Protein AF-A0A382J0N6-F1 (afdb_monomer_lite)

Radius of gyration: 17.79 Å; chains: 1; bounding box: 42×34×51 Å

Secondary structure (DSSP, 8-state):
--TTHHHHS--SSEEEEEEE-SS-SSGGG-SEEEEEEEEE-SS-EEEEEEEEES--HHHHHHHHHHHHTS-----EEEEEEEEEEE-TT--EEEEEEEEEEEEE-TT--EEEEEEE-S-EEEEE--GGG-SSS--

Organism: NCBI:txid408172

Sequence (135 aa):
MNDYHDSEEGTVPRQKTRVRWYGASRFEGVMKGTLETKKTLSNHREKNSVSIKGVTQKEILNLVNKLRGGKLIPVVVVTYQRQYFQNKKRHRFTLDSKIVYSNISRTFKYLDMTFDYNNILELKINTNIDSTVAM

Foldseek 3Di:
DPQVVCVVVVPPFHKDWDWADPDDPADVPDQKTKTWMWTDHPPDIDIDIDIDGPDDPVRVQVVVCVVVVHGDADFKDWDWDWDWDADPQRKIKIKTHFIKIFGADSNRDTDDIDTDHDIDIDTDHDPVRPPPPPD

InterPro domains:
  IPR018966 VTC domain [PF09359] (3-130)
  IPR042267 VTC domain superfamily [G3DSA:3.20.100.30] (24-133)

pLDDT: mean 89.02, std 11.61, range [33.78, 98.38]

Structure (mmCIF, N/CA/C/O backbone):
data_AF-A0A382J0N6-F1
#
_entry.id   AF-A0A382J0N6-F1
#
loop_
_atom_site.group_PDB
_atom_site.id
_atom_site.type_symbol
_atom_site.label_atom_id
_atom_site.label_alt_id
_atom_site.label_comp_id
_atom_site.label_asym_id
_atom_site.label_entity_id
_atom_site.label_seq_id
_atom_site.pdbx_PDB_ins_code
_atom_site.Cartn_x
_atom_site.Cartn_y
_atom_site.Cartn_z
_atom_site.occupancy
_atom_site.B_iso_or_equiv
_atom_site.auth_seq_id
_atom_site.auth_comp_id
_atom_site.auth_asym_id
_atom_site.auth_atom_id
_atom_site.pdbx_PDB_model_num
ATOM 1 N N . MET A 1 1 ? -7.300 17.342 0.197 1.00 66.44 1 MET A N 1
ATOM 2 C CA . MET A 1 1 ? -6.841 16.113 -0.476 1.00 66.44 1 MET A CA 1
ATOM 3 C C . MET A 1 1 ? -7.707 14.984 -0.000 1.00 66.44 1 MET A C 1
ATOM 5 O O . MET A 1 1 ? -7.786 14.756 1.205 1.00 66.44 1 MET A O 1
ATOM 9 N N . ASN A 1 2 ? -8.369 14.341 -0.944 1.00 85.00 2 ASN A N 1
ATOM 10 C CA . ASN A 1 2 ? -9.133 13.138 -0.720 1.00 85.00 2 ASN A CA 1
ATOM 11 C C . ASN A 1 2 ? -8.327 11.979 -1.319 1.00 85.00 2 ASN A C 1
ATOM 13 O O . ASN A 1 2 ? -8.522 11.605 -2.468 1.00 85.00 2 ASN A O 1
ATOM 17 N N . ASP A 1 3 ? -7.371 11.457 -0.541 1.00 87.94 3 ASP A N 1
ATOM 18 C CA . ASP A 1 3 ? -6.277 10.607 -1.044 1.00 87.94 3 ASP A CA 1
ATOM 19 C C . ASP A 1 3 ? -6.749 9.372 -1.835 1.00 87.94 3 ASP A C 1
ATOM 21 O O . ASP A 1 3 ? -6.038 8.910 -2.727 1.00 87.94 3 ASP A O 1
ATOM 25 N N . TYR A 1 4 ? -7.934 8.840 -1.517 1.00 89.62 4 TYR A N 1
ATOM 26 C CA . TYR A 1 4 ? -8.546 7.741 -2.263 1.00 89.62 4 TYR A CA 1
ATOM 27 C C . TYR A 1 4 ? -9.066 8.209 -3.628 1.00 89.62 4 TYR A C 1
ATOM 29 O O . TYR A 1 4 ? -8.555 7.761 -4.651 1.00 89.62 4 TYR A O 1
ATOM 37 N N . HIS A 1 5 ? -10.009 9.155 -3.647 1.00 91.62 5 HIS A N 1
ATOM 38 C CA . HIS A 1 5 ? -10.634 9.641 -4.881 1.00 91.62 5 HIS A CA 1
ATOM 39 C C . HIS A 1 5 ? -9.619 10.296 -5.824 1.00 91.62 5 HIS A C 1
ATOM 41 O O . HIS A 1 5 ? -9.562 9.941 -6.996 1.00 91.62 5 HIS A O 1
ATOM 47 N N . ASP A 1 6 ? -8.721 11.134 -5.294 1.00 91.19 6 ASP A N 1
ATOM 48 C CA . ASP A 1 6 ? -7.651 11.768 -6.075 1.00 91.19 6 ASP A CA 1
ATOM 49 C C . ASP A 1 6 ? -6.722 10.711 -6.719 1.00 91.19 6 ASP A C 1
ATOM 51 O O . ASP A 1 6 ? -6.110 10.942 -7.763 1.00 91.19 6 ASP A O 1
ATOM 55 N N . SER A 1 7 ? -6.571 9.532 -6.095 1.00 89.25 7 SER A N 1
ATOM 56 C CA . SER A 1 7 ? -5.770 8.439 -6.653 1.00 89.25 7 SER A CA 1
ATOM 57 C C . SER A 1 7 ? -6.516 7.614 -7.697 1.00 89.25 7 SER A C 1
ATOM 59 O O . SER A 1 7 ? -5.859 7.191 -8.647 1.00 89.25 7 SER A O 1
ATOM 61 N N . GLU A 1 8 ? -7.812 7.365 -7.518 1.00 91.06 8 GLU A N 1
ATOM 62 C CA . GLU A 1 8 ? -8.638 6.614 -8.476 1.00 91.06 8 GLU A CA 1
ATOM 63 C C . GLU A 1 8 ? -8.901 7.434 -9.746 1.00 91.06 8 GLU A C 1
ATOM 65 O O . GLU A 1 8 ? -8.764 6.921 -10.852 1.00 91.06 8 GLU A O 1
ATOM 70 N N . GLU A 1 9 ? -9.180 8.731 -9.601 1.00 91.19 9 GLU A N 1
ATOM 71 C CA . GLU A 1 9 ? -9.426 9.655 -10.719 1.00 91.19 9 GLU A CA 1
ATOM 72 C C . GLU A 1 9 ? -8.132 10.111 -11.416 1.00 91.19 9 GLU A C 1
ATOM 74 O O . GLU A 1 9 ? -8.158 10.678 -12.505 1.00 91.19 9 GLU A O 1
ATOM 79 N N . GLY A 1 10 ? -6.971 9.884 -10.790 1.00 88.50 10 GLY A N 1
ATOM 80 C CA . GLY A 1 10 ? -5.680 10.350 -11.301 1.00 88.50 10 GLY A CA 1
ATOM 81 C C . GLY A 1 10 ? -5.460 11.862 -11.170 1.00 88.50 10 GLY A C 1
ATOM 82 O O . GLY A 1 10 ? -4.469 12.377 -11.696 1.00 88.50 10 GLY A O 1
ATOM 83 N N . THR A 1 11 ? -6.335 12.556 -10.443 1.00 91.94 11 THR A N 1
ATOM 84 C CA . THR A 1 11 ? -6.297 14.001 -10.204 1.00 91.94 11 THR A CA 1
ATOM 85 C C . THR A 1 11 ? -5.022 14.405 -9.458 1.00 91.94 11 THR A C 1
ATOM 87 O O . THR A 1 11 ? -4.553 13.727 -8.544 1.00 91.94 11 THR A O 1
ATOM 90 N N . VAL A 1 12 ? -4.414 15.527 -9.851 1.00 91.00 12 VAL A N 1
ATOM 91 C CA . VAL A 1 12 ? -3.252 16.110 -9.164 1.00 91.00 12 VAL A CA 1
ATOM 92 C C . VAL A 1 12 ? -3.654 17.417 -8.471 1.00 91.00 12 VAL A C 1
ATOM 94 O O . VAL A 1 12 ? -4.418 18.188 -9.043 1.00 91.00 12 VAL A O 1
ATOM 97 N N . PRO A 1 13 ? -3.127 17.715 -7.269 1.00 91.12 13 PRO A N 1
ATOM 98 C CA . PRO A 1 13 ? -2.129 16.948 -6.532 1.00 91.12 13 PRO A CA 1
ATOM 99 C C . PRO A 1 13 ? -2.738 15.757 -5.774 1.00 91.12 13 PRO A C 1
ATOM 101 O O . PRO A 1 13 ? -3.765 15.894 -5.121 1.00 91.12 13 PRO A O 1
ATOM 104 N N . ARG A 1 14 ? -2.037 14.617 -5.758 1.00 93.06 14 ARG A N 1
ATOM 105 C CA . ARG A 1 14 ? -2.448 13.411 -5.008 1.00 93.06 14 ARG A CA 1
ATOM 106 C C . ARG A 1 14 ? -1.341 12.858 -4.131 1.00 93.06 14 ARG A C 1
ATOM 108 O O . ARG A 1 14 ? -0.153 13.003 -4.440 1.00 93.06 14 ARG A O 1
ATOM 115 N N . GLN A 1 15 ? -1.723 12.167 -3.061 1.00 92.56 15 GLN A N 1
ATOM 116 C CA . GLN A 1 15 ? -0.792 11.594 -2.098 1.00 92.56 15 GLN A CA 1
ATOM 117 C C . GLN A 1 15 ? -1.160 10.153 -1.733 1.00 92.56 15 GLN A C 1
ATOM 119 O O . GLN A 1 15 ? -2.322 9.813 -1.564 1.00 92.56 15 GLN A O 1
ATOM 124 N N . LYS A 1 16 ? -0.142 9.301 -1.564 1.00 93.62 16 LYS A N 1
ATOM 125 C CA . LYS A 1 16 ? -0.278 7.947 -1.015 1.00 93.62 16 LYS A CA 1
ATOM 126 C C . LYS A 1 16 ? 0.681 7.764 0.153 1.00 93.62 16 LYS A C 1
ATOM 128 O O . LYS A 1 16 ? 1.897 7.848 -0.032 1.00 93.62 16 LYS A O 1
ATOM 133 N N . THR A 1 17 ? 0.133 7.464 1.325 1.00 93.94 17 THR A N 1
ATOM 134 C CA . THR A 1 17 ? 0.889 7.139 2.540 1.00 93.94 17 THR A CA 1
ATOM 135 C C . THR A 1 17 ? 0.745 5.651 2.834 1.00 93.94 17 THR A C 1
ATOM 137 O O . THR A 1 17 ? -0.362 5.120 2.799 1.00 93.94 17 THR A O 1
ATOM 140 N N . ARG A 1 18 ? 1.851 4.955 3.105 1.00 94.31 18 ARG A N 1
ATOM 141 C CA . ARG A 1 18 ? 1.817 3.531 3.462 1.00 94.31 18 ARG A CA 1
ATOM 142 C C . ARG A 1 18 ? 2.929 3.153 4.419 1.00 94.31 18 ARG A C 1
ATOM 144 O O . ARG A 1 18 ? 4.038 3.669 4.323 1.00 94.31 18 ARG A O 1
ATOM 151 N N . VAL A 1 19 ? 2.659 2.163 5.253 1.00 93.25 19 VAL A N 1
ATOM 152 C CA . VAL A 1 19 ? 3.696 1.441 5.987 1.00 93.25 19 VAL A CA 1
ATOM 153 C C . VAL A 1 19 ? 4.022 0.172 5.212 1.00 93.25 19 VAL A C 1
ATOM 155 O O . VAL A 1 19 ? 3.122 -0.542 4.778 1.00 93.25 19 VAL A O 1
ATOM 158 N N . ARG A 1 20 ? 5.309 -0.087 4.989 1.00 94.94 20 ARG A N 1
ATOM 159 C CA . ARG A 1 20 ? 5.808 -1.258 4.267 1.00 94.94 20 ARG A CA 1
ATOM 160 C C . ARG A 1 20 ? 6.836 -1.992 5.113 1.00 94.94 20 ARG A C 1
ATOM 162 O O . ARG A 1 20 ? 7.732 -1.367 5.669 1.00 94.94 20 ARG A O 1
ATOM 169 N N . TRP A 1 21 ? 6.757 -3.313 5.142 1.00 94.00 21 TRP A N 1
ATOM 170 C CA . TRP A 1 21 ? 7.728 -4.185 5.798 1.00 94.00 21 TRP A CA 1
ATOM 171 C C . TRP A 1 21 ? 7.966 -5.444 4.957 1.00 94.00 21 TRP A C 1
ATOM 173 O O . TRP A 1 21 ? 7.304 -5.652 3.940 1.00 94.00 21 TRP A O 1
ATOM 183 N N . TYR A 1 22 ? 8.939 -6.257 5.366 1.00 92.56 22 TYR A N 1
ATOM 184 C CA . TYR A 1 22 ? 9.293 -7.517 4.711 1.00 92.56 22 TYR A CA 1
ATOM 185 C C . TYR A 1 22 ? 9.342 -8.653 5.739 1.00 92.56 22 TYR A C 1
ATOM 187 O O . TYR A 1 22 ? 9.624 -8.415 6.912 1.00 92.56 22 TYR A O 1
ATOM 195 N N . GLY A 1 23 ? 9.105 -9.885 5.287 1.00 89.94 23 GLY A N 1
ATOM 196 C CA . GLY A 1 23 ? 9.241 -11.111 6.083 1.00 89.94 23 GLY A CA 1
ATOM 197 C C . GLY A 1 23 ? 7.963 -11.552 6.799 1.00 89.94 23 GLY A C 1
ATOM 198 O O . GLY A 1 23 ? 7.606 -12.721 6.713 1.00 89.94 23 GLY A O 1
ATOM 199 N N . ALA A 1 24 ? 7.243 -10.636 7.449 1.00 88.00 24 ALA A N 1
ATOM 200 C CA . ALA A 1 24 ? 5.976 -10.947 8.117 1.00 88.00 24 ALA A CA 1
ATOM 201 C C . ALA A 1 24 ? 4.768 -10.714 7.193 1.00 88.00 24 ALA A C 1
ATOM 203 O O . ALA A 1 24 ? 4.694 -9.689 6.515 1.00 88.00 24 ALA A O 1
ATOM 204 N N . SER A 1 25 ? 3.793 -11.628 7.200 1.00 85.19 25 SER A N 1
ATOM 205 C CA . SER A 1 25 ? 2.527 -11.471 6.461 1.00 85.19 25 SER A CA 1
ATOM 206 C C . SER A 1 25 ? 1.520 -10.566 7.173 1.00 85.19 25 SER A C 1
ATOM 208 O O . SER A 1 25 ? 0.638 -10.006 6.531 1.00 85.19 25 SER A O 1
ATOM 210 N N . ARG A 1 26 ? 1.660 -10.400 8.492 1.00 87.56 26 ARG A N 1
ATOM 211 C CA . ARG A 1 26 ? 0.794 -9.561 9.324 1.00 87.56 26 ARG A CA 1
ATOM 212 C C . ARG A 1 26 ? 1.594 -8.515 10.084 1.00 87.56 26 ARG A C 1
ATOM 214 O O . ARG A 1 26 ? 2.809 -8.636 10.233 1.00 87.56 26 ARG A O 1
ATOM 221 N N . PHE A 1 27 ? 0.897 -7.486 10.554 1.00 85.19 27 PHE A N 1
ATOM 222 C CA . PHE A 1 27 ? 1.518 -6.318 11.170 1.00 85.19 27 PHE A CA 1
ATOM 223 C C . PHE A 1 27 ? 2.070 -6.621 12.569 1.00 85.19 27 PHE A C 1
ATOM 225 O O . PHE A 1 27 ? 3.091 -6.078 12.971 1.00 85.19 27 PHE A O 1
ATOM 232 N N . GLU A 1 28 ? 1.418 -7.512 13.307 1.00 83.69 28 GLU A N 1
ATOM 233 C CA . GLU A 1 28 ? 1.768 -7.885 14.678 1.00 83.69 28 GLU A CA 1
ATOM 234 C C . GLU A 1 28 ? 3.182 -8.481 14.782 1.00 83.69 28 GLU A C 1
ATOM 236 O O . GLU A 1 28 ? 3.824 -8.361 15.818 1.00 83.69 28 GLU A O 1
ATOM 241 N N . GLY A 1 29 ? 3.697 -9.073 13.699 1.00 75.19 29 GLY A N 1
ATOM 242 C CA . GLY A 1 29 ? 5.060 -9.610 13.623 1.00 75.19 29 GLY A CA 1
ATOM 243 C C . GLY A 1 29 ? 6.116 -8.617 13.120 1.00 75.19 29 GLY A C 1
ATOM 244 O O . GLY A 1 29 ? 7.239 -9.020 12.811 1.00 75.19 29 GLY A O 1
ATOM 245 N N . VAL A 1 30 ? 5.778 -7.335 12.952 1.00 82.62 30 VAL A N 1
ATOM 246 C CA . VAL A 1 30 ? 6.663 -6.353 12.311 1.00 82.62 30 VAL A CA 1
ATOM 247 C C . VAL A 1 30 ? 7.622 -5.729 13.315 1.00 82.62 30 VAL A C 1
ATOM 249 O O . VAL A 1 30 ? 7.281 -4.811 14.050 1.00 82.62 30 VAL A O 1
ATOM 252 N N . MET A 1 31 ? 8.882 -6.159 13.262 1.00 80.94 31 MET A N 1
ATOM 253 C CA . MET A 1 31 ? 9.964 -5.559 14.058 1.00 80.94 31 MET A CA 1
ATOM 254 C C . MET A 1 31 ? 10.562 -4.304 13.407 1.00 80.94 31 MET A C 1
ATOM 256 O O . MET A 1 31 ? 11.096 -3.425 14.086 1.00 80.94 31 MET A O 1
ATOM 260 N N . LYS A 1 32 ? 10.510 -4.229 12.072 1.00 90.50 32 LYS A N 1
ATOM 261 C CA . LYS A 1 32 ? 11.085 -3.143 11.271 1.00 90.50 32 LYS A CA 1
ATOM 262 C C . LYS A 1 32 ? 10.292 -2.922 9.991 1.00 90.50 32 LYS A C 1
ATOM 264 O O . LYS A 1 32 ? 9.793 -3.869 9.386 1.00 90.50 32 LYS A O 1
ATOM 269 N N . GLY A 1 33 ? 10.260 -1.683 9.530 1.00 92.44 33 GLY A N 1
ATOM 270 C CA . GLY A 1 33 ? 9.592 -1.315 8.291 1.00 92.44 33 GLY A CA 1
ATOM 271 C C . GLY A 1 33 ? 9.971 0.081 7.824 1.00 92.44 33 GLY A C 1
ATOM 272 O O . GLY A 1 33 ? 10.960 0.675 8.254 1.00 92.44 33 GLY A O 1
ATOM 273 N N . THR A 1 34 ? 9.165 0.623 6.927 1.00 94.69 34 THR A N 1
ATOM 274 C CA . THR A 1 34 ? 9.344 1.960 6.376 1.00 94.69 34 THR A CA 1
ATOM 275 C C . THR A 1 34 ? 7.986 2.612 6.186 1.00 94.69 34 THR A C 1
ATOM 277 O O . THR A 1 34 ? 7.112 2.055 5.522 1.00 94.69 34 THR A O 1
ATOM 280 N N . LEU A 1 35 ? 7.819 3.804 6.750 1.00 93.75 35 LEU A N 1
ATOM 281 C CA . LEU A 1 35 ? 6.722 4.698 6.416 1.00 93.75 35 LEU A CA 1
ATOM 282 C C . LEU A 1 35 ? 7.098 5.452 5.140 1.00 93.75 35 LEU A C 1
ATOM 284 O O . LEU A 1 35 ? 8.056 6.219 5.128 1.00 93.75 35 LEU A O 1
ATO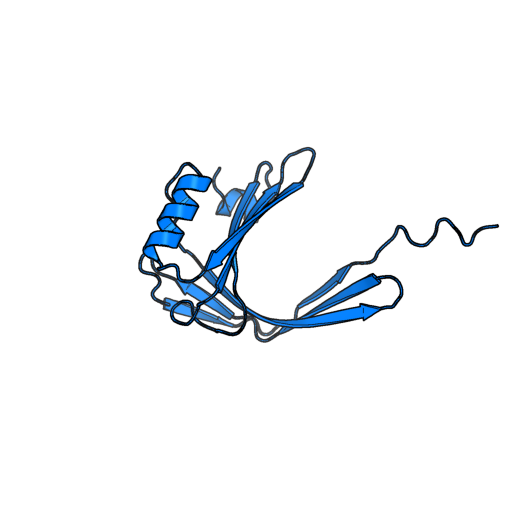M 288 N N . GLU A 1 36 ? 6.376 5.200 4.056 1.00 95.50 36 GLU A N 1
ATOM 289 C CA . GLU A 1 36 ? 6.588 5.829 2.756 1.00 95.50 36 GLU A CA 1
ATOM 290 C C . GLU A 1 36 ? 5.445 6.800 2.434 1.00 95.50 36 GLU A C 1
ATOM 292 O O . GLU A 1 36 ? 4.272 6.422 2.491 1.00 95.50 36 GLU A O 1
ATOM 297 N N . THR A 1 37 ? 5.794 8.004 1.982 1.00 93.75 37 THR A N 1
ATOM 298 C CA . THR A 1 37 ? 4.854 8.983 1.421 1.00 93.75 37 THR A CA 1
ATOM 299 C C . THR A 1 37 ? 5.250 9.282 -0.016 1.00 93.75 37 THR A C 1
ATOM 301 O O . THR A 1 37 ? 6.392 9.653 -0.288 1.00 93.75 37 THR A O 1
ATOM 304 N N . LYS A 1 38 ? 4.314 9.113 -0.951 1.00 93.38 38 LYS A N 1
ATOM 305 C CA . LYS A 1 38 ? 4.478 9.487 -2.360 1.00 93.38 38 LYS A CA 1
ATOM 306 C C . LYS A 1 38 ? 3.501 10.598 -2.699 1.00 93.38 38 LYS A C 1
ATOM 308 O O . LYS A 1 38 ? 2.299 10.391 -2.552 1.00 93.38 38 LYS A O 1
ATOM 313 N N . LYS A 1 39 ? 4.004 11.729 -3.183 1.00 93.81 39 LYS A N 1
ATOM 314 C CA . LYS A 1 39 ? 3.195 12.865 -3.628 1.00 93.81 39 LYS A CA 1
ATOM 315 C C . LYS A 1 39 ? 3.387 13.051 -5.126 1.00 93.81 39 LYS A C 1
ATOM 317 O O . LYS A 1 39 ? 4.514 13.051 -5.612 1.00 93.81 39 LYS A O 1
ATOM 322 N N . THR A 1 40 ? 2.291 13.149 -5.865 1.00 93.50 40 THR A N 1
ATOM 323 C CA . THR A 1 40 ? 2.310 13.523 -7.282 1.00 93.50 40 THR A CA 1
ATOM 324 C C . THR A 1 40 ? 1.719 14.914 -7.389 1.00 93.50 40 THR A C 1
ATOM 326 O O . THR A 1 40 ? 0.569 15.125 -7.010 1.00 93.50 40 THR A O 1
ATOM 329 N N . LEU A 1 41 ? 2.535 15.848 -7.853 1.00 93.00 41 LEU A N 1
ATOM 330 C CA . LEU A 1 41 ? 2.174 17.229 -8.130 1.00 93.00 41 LEU A CA 1
ATOM 331 C C . LEU A 1 41 ? 2.022 17.405 -9.646 1.00 93.00 41 LEU A C 1
ATOM 333 O O . LEU A 1 41 ? 2.325 16.489 -10.411 1.00 93.00 41 LEU A O 1
ATOM 337 N N . SER A 1 42 ? 1.551 18.572 -10.080 1.00 92.62 42 SER A N 1
ATOM 338 C CA . SER A 1 42 ? 1.362 18.880 -11.504 1.00 92.62 42 SER A CA 1
ATOM 339 C C . SER A 1 42 ? 2.662 18.815 -12.310 1.00 92.62 42 SER A C 1
ATOM 341 O O . SER A 1 42 ? 2.649 18.416 -13.467 1.00 92.62 42 SER A O 1
ATOM 343 N N . ASN A 1 43 ? 3.787 19.174 -11.694 1.00 93.81 43 ASN A N 1
ATOM 344 C CA . ASN A 1 43 ? 5.086 19.309 -12.353 1.00 93.81 43 ASN A CA 1
ATOM 345 C C . ASN A 1 43 ? 6.104 18.220 -11.978 1.00 93.81 43 ASN A C 1
ATOM 347 O O . ASN A 1 43 ? 7.050 17.993 -12.726 1.00 93.81 43 ASN A O 1
ATOM 351 N N . HIS A 1 44 ? 5.961 17.557 -10.828 1.00 91.81 44 HIS A N 1
ATOM 352 C CA . HIS A 1 44 ? 6.926 16.550 -10.383 1.00 91.81 44 HIS A CA 1
ATOM 353 C C . HIS A 1 44 ? 6.335 15.539 -9.393 1.00 91.81 44 HIS A C 1
ATOM 355 O O . HIS A 1 44 ? 5.181 15.624 -8.966 1.00 91.81 44 HIS A O 1
ATOM 361 N N . ARG A 1 45 ? 7.143 14.535 -9.032 1.00 94.00 45 ARG A N 1
ATOM 362 C CA . ARG A 1 45 ? 6.801 13.513 -8.037 1.00 94.00 45 ARG A CA 1
ATOM 363 C C . ARG A 1 45 ? 7.827 13.505 -6.918 1.00 94.00 45 ARG A C 1
ATOM 365 O O . ARG A 1 45 ? 9.024 13.426 -7.174 1.00 94.00 45 ARG A O 1
ATOM 372 N N . GLU A 1 46 ? 7.339 13.485 -5.689 1.00 95.00 46 GLU A N 1
ATOM 373 C CA . GLU A 1 46 ? 8.151 13.411 -4.481 1.00 95.00 46 GLU A CA 1
ATOM 374 C C . GLU A 1 46 ? 7.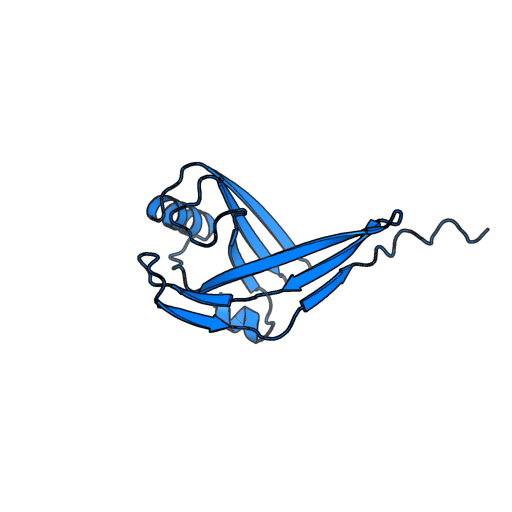953 12.051 -3.809 1.00 95.00 46 GLU A C 1
ATOM 376 O O . GLU A 1 46 ? 6.842 11.502 -3.761 1.00 95.00 46 GLU A O 1
ATOM 381 N N . LYS A 1 47 ? 9.033 11.499 -3.254 1.00 94.25 47 LYS A N 1
ATOM 382 C CA . LYS A 1 47 ? 8.976 10.307 -2.409 1.00 94.25 47 LYS A CA 1
ATOM 383 C C . LYS A 1 47 ? 9.808 10.532 -1.156 1.00 94.25 47 LYS A C 1
ATOM 385 O O . LYS A 1 47 ? 11.022 10.653 -1.245 1.00 94.25 47 LYS A O 1
ATOM 390 N N . ASN A 1 48 ? 9.151 10.441 -0.007 1.00 93.06 48 ASN A N 1
ATOM 391 C CA . ASN A 1 48 ? 9.784 10.460 1.305 1.00 93.06 48 ASN A CA 1
ATOM 392 C C . ASN A 1 48 ? 9.650 9.088 1.970 1.00 93.06 48 ASN A C 1
ATOM 394 O O . ASN A 1 48 ? 8.655 8.382 1.778 1.00 93.06 48 ASN A O 1
ATOM 398 N N . SER A 1 49 ? 10.660 8.695 2.741 1.00 94.00 49 SER A N 1
ATOM 399 C CA . SER A 1 49 ? 10.651 7.438 3.488 1.00 94.00 49 SER A CA 1
ATOM 400 C C . SER A 1 49 ? 11.323 7.593 4.841 1.00 94.00 49 SER A C 1
ATOM 402 O O . SER A 1 49 ? 12.455 8.063 4.909 1.00 94.00 49 SER A O 1
ATOM 404 N N . VAL A 1 50 ? 10.646 7.143 5.894 1.00 92.50 50 VAL A N 1
ATOM 405 C CA . VAL A 1 50 ? 11.141 7.145 7.273 1.00 92.50 50 VAL A CA 1
ATOM 406 C C . VAL A 1 50 ? 11.224 5.704 7.762 1.00 92.50 50 VAL A C 1
ATOM 408 O O . VAL A 1 50 ? 10.258 4.946 7.657 1.00 92.50 50 VAL A O 1
ATOM 411 N N . SER A 1 51 ? 12.389 5.309 8.271 1.00 92.56 51 SER A N 1
ATOM 412 C CA . SER A 1 51 ? 12.582 3.984 8.865 1.00 92.56 51 SER A CA 1
ATOM 413 C C . SER A 1 51 ? 11.819 3.879 10.184 1.00 92.56 51 SER A C 1
ATOM 415 O O . SER A 1 51 ? 11.827 4.816 10.978 1.00 92.56 51 SER A O 1
ATOM 417 N N . ILE A 1 52 ? 11.176 2.738 10.422 1.00 90.38 52 ILE A N 1
ATOM 418 C CA . ILE A 1 52 ? 10.464 2.438 11.668 1.00 90.38 52 ILE A CA 1
ATOM 419 C C . ILE A 1 52 ? 11.034 1.153 12.284 1.00 90.38 52 ILE A C 1
ATOM 421 O O . ILE A 1 52 ? 11.307 0.185 11.568 1.00 90.38 52 ILE A O 1
ATOM 425 N N . LYS A 1 53 ? 11.236 1.136 13.606 1.00 88.25 53 LYS A N 1
ATOM 426 C CA . LYS A 1 53 ? 11.774 -0.011 14.357 1.00 88.25 53 LYS A CA 1
ATOM 427 C C . LYS A 1 53 ? 11.085 -0.118 15.712 1.00 88.25 53 LYS A C 1
ATOM 429 O O . LYS A 1 53 ? 11.006 0.890 16.401 1.00 88.25 53 LYS A O 1
ATOM 434 N N . GLY A 1 54 ? 10.636 -1.318 16.083 1.00 74.06 54 GLY A N 1
ATOM 435 C CA . GLY A 1 54 ? 10.075 -1.592 17.413 1.00 74.06 54 GLY A CA 1
ATOM 436 C C . GLY A 1 54 ? 8.883 -0.708 17.794 1.00 74.06 54 GLY A C 1
ATOM 437 O O . GLY A 1 54 ? 8.711 -0.408 18.966 1.00 74.06 54 GLY A O 1
ATOM 438 N N . VAL A 1 55 ? 8.104 -0.253 16.809 1.00 78.81 55 VAL A N 1
ATOM 439 C CA . VAL A 1 55 ? 6.976 0.664 17.014 1.00 78.81 55 VAL A CA 1
ATOM 440 C C . VAL A 1 55 ? 5.653 -0.091 17.052 1.00 78.81 55 VAL A C 1
ATOM 442 O O . VAL A 1 55 ? 5.377 -0.959 16.225 1.00 78.81 55 VAL A O 1
ATOM 445 N N . THR A 1 56 ? 4.802 0.293 17.988 1.00 86.25 56 THR A N 1
ATOM 446 C CA . THR A 1 56 ? 3.422 -0.166 18.110 1.00 86.25 56 THR A CA 1
ATOM 447 C C . THR A 1 56 ? 2.531 0.428 17.013 1.00 86.25 56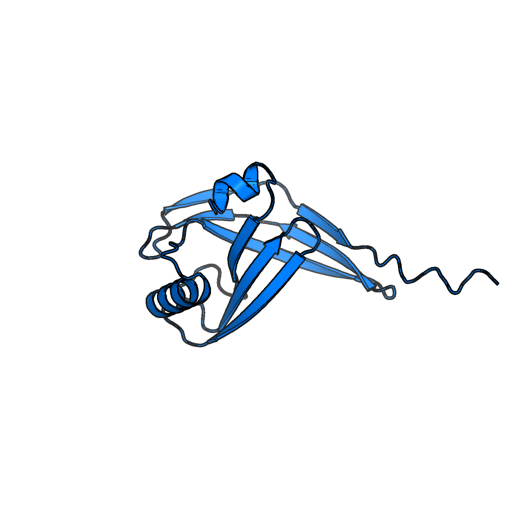 THR A C 1
ATOM 449 O O . THR A 1 56 ? 2.825 1.457 16.398 1.00 86.25 56 THR A O 1
ATOM 452 N N . GLN A 1 57 ? 1.364 -0.187 16.809 1.00 85.94 57 GLN A N 1
ATOM 453 C CA . GLN A 1 57 ? 0.305 0.315 15.922 1.00 85.94 57 GLN A CA 1
ATOM 454 C C . GLN A 1 57 ? -0.075 1.775 16.223 1.00 85.94 57 GLN A C 1
ATOM 456 O O . GLN A 1 57 ? -0.224 2.596 15.314 1.00 85.94 57 GLN A O 1
ATOM 461 N N . LYS A 1 58 ? -0.192 2.111 17.514 1.00 86.50 58 LYS A N 1
ATOM 462 C CA . LYS A 1 58 ? -0.536 3.455 17.991 1.00 86.50 58 LYS A CA 1
ATOM 463 C C . LYS A 1 58 ? 0.557 4.470 17.658 1.00 86.50 58 LYS A C 1
ATOM 465 O O . LYS A 1 58 ? 0.250 5.566 17.197 1.00 86.50 58 LYS A O 1
ATOM 470 N N . GLU A 1 59 ? 1.822 4.112 17.855 1.00 88.31 59 GLU A N 1
ATOM 471 C CA . GLU A 1 59 ? 2.957 4.986 17.531 1.00 88.31 59 GLU A CA 1
ATOM 472 C C . GLU A 1 59 ? 3.060 5.251 16.031 1.00 88.31 59 GLU A C 1
ATOM 474 O O . GLU A 1 59 ? 3.303 6.386 15.624 1.00 88.31 59 GLU A O 1
ATOM 479 N N . ILE A 1 60 ? 2.790 4.241 15.202 1.00 87.38 60 ILE A N 1
ATOM 480 C CA . ILE A 1 60 ? 2.733 4.407 13.748 1.00 87.38 60 ILE A CA 1
ATOM 481 C C . ILE A 1 60 ? 1.614 5.359 13.338 1.00 87.38 60 ILE A C 1
ATOM 483 O O . ILE A 1 60 ? 1.864 6.268 12.548 1.00 87.38 60 ILE A O 1
ATOM 487 N N . LEU A 1 61 ? 0.405 5.203 13.885 1.00 88.50 61 LEU A N 1
ATOM 488 C CA . LEU A 1 61 ? -0.692 6.137 13.621 1.00 88.50 61 LEU A CA 1
ATOM 489 C C . LEU A 1 61 ? -0.334 7.567 14.032 1.00 88.50 61 LEU A C 1
ATOM 491 O O . LEU A 1 61 ? -0.570 8.504 13.271 1.00 88.50 61 LEU A O 1
ATOM 495 N N . ASN A 1 62 ? 0.277 7.742 15.204 1.00 88.81 62 ASN A N 1
ATOM 496 C CA . ASN A 1 62 ? 0.714 9.054 15.675 1.00 88.81 62 ASN A CA 1
ATOM 497 C C . ASN A 1 62 ? 1.767 9.669 14.744 1.00 88.81 62 ASN A C 1
ATOM 499 O O . ASN A 1 62 ? 1.658 10.843 14.392 1.00 88.81 62 ASN A O 1
ATOM 503 N N . LEU A 1 63 ? 2.753 8.880 14.304 1.00 87.62 63 LEU A N 1
ATOM 504 C CA . LEU A 1 63 ? 3.782 9.325 13.367 1.00 87.62 63 LEU A CA 1
ATOM 505 C C . LEU A 1 63 ? 3.176 9.727 12.018 1.00 87.62 63 LEU A C 1
ATOM 507 O O . LEU A 1 63 ? 3.486 10.797 11.498 1.00 87.62 63 LEU A O 1
ATOM 511 N N . VAL A 1 64 ? 2.283 8.899 11.471 1.00 88.69 64 VAL A N 1
ATOM 512 C CA . VAL A 1 64 ? 1.566 9.180 10.222 1.00 88.69 64 VAL A CA 1
ATOM 513 C C . VAL A 1 64 ? 0.768 10.476 10.339 1.00 88.69 64 VAL A C 1
ATOM 515 O O . VAL A 1 64 ? 0.882 11.338 9.470 1.00 88.69 64 VAL A O 1
ATOM 518 N N . ASN A 1 65 ? 0.008 10.643 11.421 1.00 88.44 65 ASN A N 1
ATOM 519 C CA . ASN A 1 65 ? -0.836 11.818 11.623 1.00 88.44 65 ASN A CA 1
ATOM 520 C C . ASN A 1 65 ? -0.009 13.094 11.798 1.00 88.44 65 ASN A C 1
ATOM 522 O O . ASN A 1 65 ? -0.349 14.130 11.225 1.00 88.44 65 ASN A O 1
ATOM 526 N N . LYS A 1 66 ? 1.116 13.005 12.521 1.00 87.44 66 LYS A N 1
ATOM 527 C CA . LYS A 1 66 ? 2.076 14.104 12.669 1.00 87.44 66 LYS A CA 1
ATOM 528 C C . LYS A 1 66 ? 2.664 14.518 11.320 1.00 87.44 66 LYS A C 1
ATOM 530 O O . LYS A 1 66 ? 2.692 15.703 11.018 1.00 87.44 66 LYS A O 1
ATOM 535 N N . LEU A 1 67 ? 3.107 13.558 10.503 1.00 83.50 67 LEU A N 1
ATOM 536 C CA . LEU A 1 67 ? 3.693 13.841 9.187 1.00 83.50 67 LEU A CA 1
ATOM 537 C C . LEU A 1 67 ? 2.657 14.320 8.163 1.00 83.50 67 LEU A C 1
ATOM 539 O O . LEU A 1 67 ? 3.002 15.064 7.249 1.00 83.50 67 LEU A O 1
ATOM 543 N N . ARG A 1 68 ? 1.397 13.889 8.288 1.00 84.88 68 ARG A N 1
ATOM 544 C CA . ARG A 1 68 ? 0.308 14.306 7.396 1.00 84.88 68 ARG A CA 1
ATOM 545 C C . ARG A 1 68 ? -0.265 15.676 7.754 1.00 84.88 68 ARG A C 1
ATOM 547 O O . ARG A 1 68 ? -0.771 16.344 6.858 1.00 84.88 68 ARG A O 1
ATOM 554 N N . GLY A 1 69 ? -0.236 16.060 9.031 1.00 83.31 69 GLY A N 1
ATOM 555 C CA . GLY A 1 69 ? -0.989 17.209 9.541 1.00 83.31 69 GLY A CA 1
ATOM 556 C C . GLY A 1 69 ? -2.497 16.941 9.644 1.00 83.31 69 GLY A C 1
ATOM 557 O O . GLY A 1 69 ? -3.294 17.869 9.583 1.00 83.31 69 GLY A O 1
ATOM 558 N N . GLY A 1 70 ? -2.908 15.673 9.762 1.00 83.50 70 GLY A N 1
ATOM 559 C CA . GLY A 1 70 ? -4.314 15.263 9.794 1.00 83.50 70 GLY A CA 1
ATOM 560 C C . GLY A 1 70 ? -4.488 13.815 10.254 1.00 83.50 70 GLY A C 1
ATOM 561 O O . GLY A 1 70 ? -3.515 13.067 10.322 1.00 83.50 70 GLY A O 1
ATOM 562 N N . LYS A 1 71 ? -5.721 13.413 10.588 1.00 87.19 71 LYS A N 1
ATOM 563 C CA . LYS A 1 71 ? -6.025 12.051 11.060 1.00 87.19 71 LYS A CA 1
ATOM 564 C C . LYS A 1 71 ? -6.220 11.099 9.878 1.00 87.19 71 LYS A C 1
ATOM 566 O O . LYS A 1 71 ? -7.243 11.155 9.205 1.00 87.19 71 LYS A O 1
ATOM 571 N N . LEU A 1 72 ? -5.260 10.208 9.663 1.00 90.19 72 LEU A N 1
ATOM 572 C CA . LEU A 1 72 ? -5.381 9.049 8.786 1.00 90.19 72 LEU A CA 1
ATOM 573 C C . LEU A 1 72 ? -5.717 7.797 9.599 1.00 90.19 72 LEU A C 1
ATOM 575 O O . LEU A 1 72 ? -5.414 7.692 10.790 1.00 90.19 72 LEU A O 1
ATOM 579 N N . ILE A 1 73 ? -6.338 6.835 8.925 1.00 91.06 73 ILE A N 1
ATOM 580 C CA . ILE A 1 73 ? -6.644 5.508 9.459 1.00 91.06 73 ILE A CA 1
ATOM 581 C C . ILE A 1 73 ? -6.050 4.440 8.535 1.00 91.06 73 ILE A C 1
ATOM 583 O O . ILE A 1 73 ? -5.902 4.693 7.336 1.00 91.06 73 ILE A O 1
ATOM 587 N N . PRO A 1 74 ? -5.698 3.251 9.053 1.00 92.50 74 PRO A N 1
ATOM 588 C CA . PRO A 1 74 ? -5.427 2.111 8.192 1.00 92.50 74 PRO A CA 1
ATOM 589 C C . PRO A 1 74 ? -6.720 1.734 7.452 1.00 92.50 74 PRO A C 1
ATOM 591 O O . PRO A 1 74 ? -7.806 1.800 8.027 1.00 92.50 74 PRO A O 1
ATOM 594 N N . VAL A 1 75 ? -6.592 1.379 6.174 1.00 94.00 75 VAL A N 1
ATOM 595 C CA . VAL A 1 75 ? -7.738 1.047 5.306 1.00 94.00 75 VAL A CA 1
ATOM 596 C C . VAL A 1 75 ? -7.555 -0.281 4.585 1.00 94.00 75 VAL A C 1
ATOM 598 O O . VAL A 1 75 ? -8.487 -1.072 4.510 1.00 94.00 75 VAL A O 1
ATOM 601 N N . VAL A 1 76 ? -6.338 -0.570 4.120 1.00 95.38 76 VAL A N 1
ATOM 602 C CA . VAL A 1 76 ? -6.023 -1.815 3.418 1.00 95.38 76 VAL A CA 1
ATOM 603 C C . VAL A 1 76 ? -4.604 -2.274 3.737 1.00 95.38 76 VAL A C 1
ATOM 605 O O . VAL A 1 76 ? -3.677 -1.461 3.816 1.00 95.38 76 VAL A O 1
ATOM 608 N N . VAL A 1 77 ? -4.430 -3.585 3.883 1.00 96.06 77 VAL A N 1
ATOM 609 C CA . VAL A 1 77 ? -3.127 -4.254 3.858 1.00 96.06 77 VAL A CA 1
ATOM 610 C C . VAL A 1 77 ? -3.013 -5.015 2.549 1.00 96.06 77 VAL A C 1
ATOM 612 O O . VAL A 1 77 ? -3.910 -5.764 2.182 1.00 96.06 77 VAL A O 1
ATOM 615 N N . VAL A 1 78 ? -1.902 -4.819 1.842 1.00 97.19 78 VAL A N 1
ATOM 616 C CA . VAL A 1 78 ? -1.621 -5.531 0.592 1.00 97.19 78 VAL A CA 1
ATOM 617 C C . VAL A 1 78 ? -0.388 -6.391 0.801 1.00 97.19 78 VAL A C 1
ATOM 619 O O . VAL A 1 78 ? 0.706 -5.859 1.011 1.00 97.19 78 VAL A O 1
ATOM 622 N N . THR A 1 79 ? -0.561 -7.707 0.737 1.00 97.00 79 THR A N 1
ATOM 623 C CA . THR A 1 79 ? 0.534 -8.680 0.826 1.00 97.00 79 THR A CA 1
ATOM 624 C C . THR A 1 79 ? 0.763 -9.329 -0.525 1.00 97.00 79 THR A C 1
ATOM 626 O O . THR A 1 79 ? -0.194 -9.581 -1.246 1.00 97.00 79 THR A O 1
ATOM 629 N N . TYR A 1 80 ? 2.016 -9.599 -0.870 1.00 97.75 80 TYR A N 1
ATOM 630 C CA . TYR A 1 80 ? 2.383 -10.241 -2.130 1.00 97.75 80 TYR A CA 1
ATOM 631 C C . TYR A 1 80 ? 3.790 -10.841 -2.032 1.00 97.75 80 TYR A C 1
ATOM 633 O O . TYR A 1 80 ? 4.609 -10.411 -1.214 1.00 97.75 80 TYR A O 1
ATOM 641 N N . GLN A 1 81 ? 4.086 -11.817 -2.888 1.00 97.44 81 GLN A N 1
ATOM 642 C CA . GLN A 1 81 ? 5.432 -12.345 -3.104 1.00 97.44 81 GLN A CA 1
ATOM 643 C C . GLN A 1 81 ? 6.054 -11.640 -4.309 1.00 97.44 81 GLN A C 1
ATOM 645 O O . GLN A 1 81 ? 5.548 -11.766 -5.420 1.00 97.44 81 GLN A O 1
ATOM 650 N N . ARG A 1 82 ? 7.148 -10.898 -4.090 1.00 97.25 82 ARG A N 1
ATOM 651 C CA . ARG A 1 82 ? 7.858 -10.165 -5.148 1.00 97.25 82 ARG A CA 1
ATOM 652 C C . ARG A 1 82 ? 9.207 -10.791 -5.452 1.00 97.25 82 ARG A C 1
ATOM 654 O O . ARG A 1 82 ? 10.076 -10.835 -4.582 1.00 97.25 82 ARG A O 1
ATOM 661 N N . GLN A 1 83 ? 9.405 -11.172 -6.705 1.00 98.00 83 GLN A N 1
ATOM 662 C CA . GLN A 1 83 ? 10.705 -11.557 -7.246 1.00 98.00 83 GLN A CA 1
ATOM 663 C C . GLN A 1 83 ? 11.328 -10.371 -7.984 1.00 98.00 83 GLN A C 1
ATOM 665 O O . GLN A 1 83 ? 10.637 -9.635 -8.689 1.00 98.00 83 GLN A O 1
ATOM 670 N N . TYR A 1 84 ? 12.634 -10.172 -7.804 1.00 96.94 84 TYR A N 1
ATOM 671 C CA . TYR A 1 84 ? 13.396 -9.106 -8.450 1.00 96.94 84 TYR A CA 1
ATOM 672 C C . TYR A 1 84 ? 14.390 -9.704 -9.434 1.00 96.94 84 TYR A C 1
ATOM 674 O O . TYR A 1 84 ? 15.191 -10.558 -9.066 1.00 96.94 84 TYR A O 1
ATOM 682 N N . PHE A 1 85 ? 14.390 -9.181 -10.653 1.00 96.25 85 PHE A N 1
ATOM 683 C CA . PHE A 1 85 ? 15.378 -9.497 -11.672 1.00 96.25 85 PHE A CA 1
ATOM 684 C C . PHE A 1 85 ? 16.009 -8.196 -12.147 1.00 96.25 85 PHE A C 1
ATOM 686 O O . PHE A 1 85 ? 15.328 -7.180 -12.319 1.00 96.25 85 PHE A O 1
ATOM 693 N N . GLN A 1 86 ? 17.318 -8.212 -12.360 1.00 95.19 86 GLN A N 1
ATOM 694 C CA . GLN A 1 86 ? 18.033 -7.075 -12.912 1.00 95.19 86 GLN A CA 1
ATOM 695 C C . GLN A 1 86 ? 19.137 -7.574 -13.835 1.00 95.19 86 GLN A C 1
ATOM 697 O O . GLN A 1 86 ? 19.914 -8.446 -13.453 1.00 95.19 86 GLN A O 1
ATOM 702 N N . ASN A 1 87 ? 19.216 -7.016 -15.041 1.00 90.88 87 ASN A N 1
ATOM 703 C CA . ASN A 1 87 ? 20.314 -7.322 -15.953 1.00 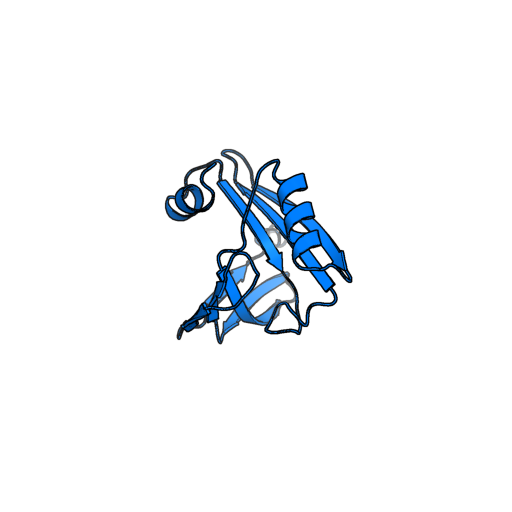90.88 87 ASN A CA 1
ATOM 704 C C . ASN A 1 87 ? 21.527 -6.400 -15.704 1.00 90.88 87 ASN A C 1
ATOM 706 O O . ASN A 1 87 ? 21.462 -5.429 -14.944 1.00 90.88 87 ASN A O 1
ATOM 710 N N . LYS A 1 88 ? 22.644 -6.670 -16.391 1.00 92.00 88 LYS A N 1
ATOM 711 C CA . LYS A 1 88 ? 23.862 -5.840 -16.309 1.00 92.00 88 LYS A CA 1
ATOM 712 C C . LYS A 1 88 ? 23.627 -4.387 -16.751 1.00 92.00 88 LYS A C 1
ATOM 714 O O . LYS A 1 88 ? 24.212 -3.477 -16.179 1.00 92.00 88 LYS A O 1
ATOM 719 N N . LYS A 1 89 ? 22.699 -4.160 -17.689 1.00 89.31 89 LYS A N 1
ATOM 720 C CA . LYS A 1 89 ? 22.239 -2.827 -18.123 1.00 89.31 89 LYS A CA 1
ATOM 721 C C . LYS A 1 89 ? 21.253 -2.173 -17.137 1.00 89.31 89 LYS A C 1
ATOM 723 O O . LYS A 1 89 ? 20.551 -1.231 -17.482 1.00 89.31 89 LYS A O 1
ATOM 728 N N . ARG A 1 90 ? 21.140 -2.661 -15.896 1.00 90.44 90 ARG A N 1
ATOM 729 C CA . ARG A 1 90 ? 20.250 -2.111 -14.855 1.00 90.44 90 ARG A CA 1
ATOM 730 C C . ARG A 1 90 ? 18.770 -2.019 -15.265 1.00 90.44 90 ARG A C 1
ATOM 732 O O . ARG A 1 90 ? 18.007 -1.309 -14.611 1.00 90.44 90 ARG A O 1
ATOM 739 N N . HIS A 1 91 ? 18.343 -2.734 -16.306 1.00 91.81 91 HIS A N 1
ATOM 740 C CA . HIS A 1 91 ? 16.927 -2.955 -16.573 1.00 91.81 91 HIS A CA 1
ATOM 741 C C . HIS A 1 91 ? 16.401 -3.868 -15.477 1.00 91.81 91 HIS A C 1
ATOM 743 O O . HIS A 1 91 ? 17.014 -4.897 -15.177 1.00 91.81 91 HIS A O 1
ATOM 749 N N . ARG A 1 92 ? 15.297 -3.467 -14.856 1.00 94.50 92 ARG A N 1
ATOM 750 C CA . ARG A 1 92 ? 14.700 -4.183 -13.735 1.00 94.50 92 ARG A CA 1
ATOM 751 C C . ARG A 1 92 ? 13.347 -4.739 -14.136 1.00 94.50 92 ARG A C 1
ATOM 753 O O . ARG A 1 92 ? 12.530 -4.023 -14.706 1.00 94.50 92 ARG A O 1
ATOM 760 N N . PHE A 1 93 ? 13.102 -5.969 -13.720 1.00 95.00 93 PHE A N 1
ATOM 761 C CA . PHE A 1 93 ? 11.826 -6.654 -13.840 1.00 95.00 93 PHE A CA 1
ATOM 762 C C . PHE A 1 93 ? 11.406 -7.069 -12.435 1.00 95.00 93 PHE A C 1
ATOM 764 O O . PHE A 1 93 ? 12.243 -7.516 -11.642 1.00 95.00 93 PHE A O 1
ATOM 771 N N . THR A 1 94 ? 10.133 -6.905 -12.099 1.00 97.88 94 THR A N 1
ATOM 772 C CA . THR A 1 94 ? 9.581 -7.510 -10.886 1.00 97.88 94 THR A CA 1
ATOM 773 C C . THR A 1 94 ? 8.343 -8.309 -11.213 1.00 97.88 94 THR A C 1
ATOM 775 O O . THR A 1 94 ? 7.485 -7.812 -11.935 1.00 97.88 94 THR A O 1
ATOM 778 N N . LEU A 1 95 ? 8.267 -9.517 -10.663 1.00 98.38 95 LEU A N 1
ATOM 779 C CA . LEU A 1 95 ? 7.081 -10.360 -10.717 1.00 98.38 95 LEU A CA 1
ATOM 780 C C . LEU A 1 95 ? 6.441 -10.371 -9.331 1.00 98.38 95 LEU A C 1
ATOM 782 O O . LEU A 1 95 ? 7.056 -10.854 -8.376 1.00 98.38 95 LEU A O 1
ATOM 786 N N . ASP A 1 96 ? 5.235 -9.825 -9.234 1.00 98.25 96 ASP A N 1
ATOM 787 C CA . ASP A 1 96 ? 4.397 -9.904 -8.043 1.00 98.25 96 ASP A CA 1
ATOM 788 C C . ASP A 1 96 ? 3.380 -11.026 -8.218 1.00 98.25 96 ASP A C 1
ATOM 790 O O . ASP A 1 96 ? 2.690 -11.098 -9.231 1.00 98.25 96 ASP A O 1
ATOM 794 N N . SER A 1 97 ? 3.297 -11.897 -7.220 1.00 98.25 97 SER A N 1
ATOM 795 C CA . SER A 1 97 ? 2.408 -13.057 -7.204 1.00 98.25 97 SER A CA 1
ATOM 796 C C . SER A 1 97 ? 1.758 -13.224 -5.835 1.00 98.25 97 SER A C 1
ATOM 798 O O . SER A 1 97 ? 2.212 -12.634 -4.847 1.00 98.25 97 SER A O 1
ATOM 800 N N . LYS A 1 98 ? 0.699 -14.043 -5.770 1.00 97.75 98 LYS A N 1
ATOM 801 C CA . LYS A 1 98 ? -0.074 -14.310 -4.540 1.00 97.75 98 LYS A CA 1
ATOM 802 C C . LYS A 1 98 ? -0.496 -13.014 -3.845 1.00 97.75 98 LYS A C 1
ATOM 804 O O . LYS A 1 98 ? -0.250 -12.828 -2.651 1.00 97.75 98 LYS A O 1
ATOM 809 N N . ILE A 1 99 ? -1.040 -12.084 -4.625 1.00 98.19 99 ILE A N 1
ATOM 810 C CA . ILE A 1 99 ? -1.438 -10.776 -4.121 1.00 98.19 99 ILE A CA 1
ATOM 811 C C . ILE A 1 99 ? -2.743 -10.954 -3.344 1.00 98.19 99 ILE A C 1
ATOM 813 O O . ILE A 1 99 ? -3.687 -11.584 -3.815 1.00 98.19 99 ILE A O 1
ATOM 817 N N . VAL A 1 100 ? -2.778 -10.412 -2.133 1.00 97.81 100 VAL A N 1
ATOM 818 C CA . VAL A 1 100 ? -3.957 -10.426 -1.267 1.00 97.81 100 VAL A CA 1
ATOM 819 C C . VAL A 1 100 ? -4.195 -9.017 -0.757 1.00 97.81 100 VAL A C 1
ATOM 821 O O . VAL A 1 100 ? -3.275 -8.362 -0.257 1.00 97.81 100 VAL A O 1
ATOM 824 N N . TYR A 1 101 ? -5.440 -8.576 -0.870 1.00 97.44 101 TYR A N 1
ATOM 825 C CA . TYR A 1 101 ? -5.940 -7.328 -0.317 1.00 97.44 101 TYR A CA 1
ATOM 826 C C . TYR A 1 101 ? -6.767 -7.655 0.918 1.00 97.44 101 TYR A C 1
ATOM 828 O O . TYR A 1 101 ? -7.776 -8.348 0.821 1.00 97.44 101 TYR A O 1
ATOM 836 N N . SER A 1 102 ? -6.345 -7.175 2.081 1.00 97.00 102 SER A N 1
ATOM 837 C CA . SER A 1 102 ? -7.097 -7.324 3.323 1.00 97.00 102 SER A CA 1
ATOM 838 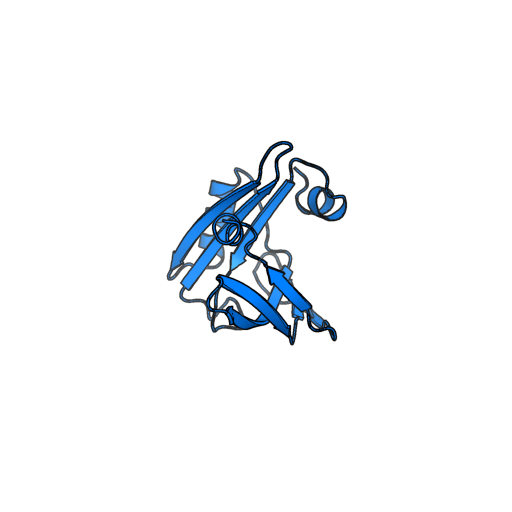C C . SER A 1 102 ? -7.656 -5.988 3.782 1.00 97.00 102 SER A C 1
ATOM 840 O O . SER A 1 102 ? -6.901 -5.028 3.962 1.00 97.00 102 SER A O 1
ATOM 842 N N . ASN A 1 103 ? -8.959 -5.948 4.043 1.00 96.12 103 ASN A N 1
ATOM 843 C CA . ASN A 1 103 ? -9.567 -4.853 4.785 1.00 96.12 103 ASN A CA 1
ATOM 844 C C . ASN A 1 103 ? -9.027 -4.865 6.215 1.00 96.12 103 ASN A C 1
ATOM 846 O O . ASN A 1 103 ? -8.844 -5.925 6.822 1.00 96.12 103 ASN A O 1
ATOM 850 N N . ILE A 1 104 ? -8.768 -3.681 6.761 1.00 94.25 104 ILE A N 1
ATOM 851 C CA . ILE A 1 104 ? -8.221 -3.541 8.107 1.00 94.25 104 ILE A CA 1
ATOM 852 C C . ILE A 1 104 ? -8.993 -2.484 8.891 1.00 94.25 104 ILE A C 1
ATOM 854 O O . ILE A 1 104 ? -9.287 -1.397 8.397 1.00 94.25 104 ILE A O 1
ATOM 858 N N . SER A 1 105 ? -9.342 -2.812 10.131 1.00 92.12 105 SER A N 1
ATOM 859 C CA . SER A 1 105 ? -10.037 -1.892 11.022 1.00 92.12 105 SER A CA 1
ATOM 860 C C . SER A 1 105 ? -9.102 -0.787 11.525 1.00 92.12 105 SER A C 1
ATOM 862 O O . SER A 1 105 ? -7.876 -0.904 11.499 1.00 92.12 105 SER A O 1
ATOM 864 N N . ARG A 1 106 ? -9.679 0.259 12.130 1.00 88.62 106 ARG A N 1
ATOM 865 C CA . ARG A 1 106 ? -8.921 1.319 12.826 1.00 88.62 106 ARG A CA 1
ATOM 866 C C . ARG A 1 106 ? -8.036 0.798 13.968 1.00 88.62 106 ARG A C 1
ATOM 868 O O . ARG A 1 106 ? -7.095 1.478 14.361 1.00 88.62 106 ARG A O 1
ATOM 875 N N . THR A 1 107 ? -8.341 -0.388 14.495 1.00 87.50 107 THR A N 1
ATOM 876 C CA . THR A 1 107 ? -7.571 -1.093 15.531 1.00 87.50 107 THR A CA 1
ATOM 877 C C . THR A 1 107 ? -6.659 -2.171 14.947 1.00 87.50 107 THR A C 1
ATOM 879 O O . THR A 1 107 ? -6.251 -3.079 15.660 1.00 87.50 107 THR A O 1
ATOM 882 N N . PHE A 1 108 ? -6.350 -2.075 13.649 1.00 89.31 108 PHE A N 1
ATOM 883 C CA . PHE A 1 108 ? -5.464 -2.973 12.909 1.00 89.31 108 PHE A CA 1
ATOM 884 C C . PHE A 1 108 ? -5.911 -4.442 12.861 1.00 89.31 108 PHE A C 1
ATOM 886 O O . PHE A 1 108 ? -5.118 -5.323 12.536 1.00 89.31 108 PHE A O 1
ATOM 893 N N . LYS A 1 109 ? -7.192 -4.720 13.127 1.00 91.25 109 LYS A N 1
ATOM 894 C CA . LYS A 1 109 ? -7.754 -6.061 12.947 1.00 91.25 109 LYS A CA 1
ATOM 895 C C . LYS A 1 109 ? -8.010 -6.310 11.466 1.00 91.25 109 LYS A C 1
ATOM 897 O O . LYS A 1 109 ? -8.656 -5.490 10.818 1.00 91.25 109 LYS A O 1
ATOM 902 N N . TYR A 1 110 ? -7.530 -7.438 10.959 1.00 93.50 110 TYR A N 1
ATOM 903 C CA . TYR A 1 110 ? -7.827 -7.911 9.609 1.00 93.50 110 TYR A CA 1
ATOM 904 C C . TYR A 1 110 ? -9.287 -8.370 9.562 1.00 93.50 110 TYR A C 1
ATOM 906 O O . TYR A 1 110 ? -9.729 -9.086 10.460 1.00 93.50 110 TYR A O 1
ATOM 914 N N . LEU A 1 111 ? -10.022 -7.907 8.556 1.00 92.88 111 LEU A N 1
ATOM 915 C CA . LEU A 1 111 ? -11.442 -8.187 8.368 1.00 92.88 111 LEU A CA 1
ATOM 916 C C . LEU A 1 111 ? -11.595 -9.162 7.195 1.00 92.88 111 LEU A C 1
ATOM 918 O O . LEU A 1 111 ? -11.304 -10.347 7.342 1.00 92.88 111 LEU A O 1
ATOM 922 N N . ASP A 1 112 ? -11.963 -8.649 6.023 1.00 95.44 112 ASP A N 1
ATOM 923 C CA . ASP A 1 112 ? -12.144 -9.435 4.805 1.00 95.44 112 ASP A CA 1
ATOM 924 C C . ASP A 1 112 ? -10.864 -9.509 3.974 1.00 95.44 112 ASP A C 1
ATOM 926 O O . ASP A 1 112 ? -9.984 -8.647 4.073 1.00 95.44 112 ASP A O 1
ATOM 930 N N . MET A 1 113 ? -10.779 -10.528 3.117 1.00 96.38 113 MET A N 1
ATOM 931 C CA . MET A 1 113 ? -9.664 -10.732 2.197 1.00 96.38 113 MET A CA 1
ATOM 932 C C . MET A 1 113 ? -10.162 -10.969 0.776 1.00 96.38 113 MET A C 1
ATOM 934 O O . MET A 1 113 ? -11.090 -11.741 0.557 1.00 96.38 113 MET A O 1
ATOM 938 N N . THR A 1 114 ? -9.498 -10.340 -0.188 1.00 97.94 114 THR A N 1
ATOM 939 C CA . THR A 1 114 ? -9.689 -10.567 -1.622 1.00 97.94 114 THR A CA 1
ATOM 940 C C . THR A 1 114 ? -8.372 -11.036 -2.228 1.00 97.94 114 THR A C 1
ATOM 942 O O . THR A 1 114 ? -7.329 -10.417 -2.002 1.00 97.94 114 THR A O 1
ATOM 945 N N . PHE A 1 115 ? -8.415 -12.129 -2.985 1.00 97.75 115 PHE A N 1
ATOM 946 C CA . PHE A 1 115 ? -7.258 -12.687 -3.681 1.00 97.75 115 PHE A CA 1
ATOM 947 C C . PHE A 1 115 ? -7.201 -12.148 -5.109 1.00 97.75 115 PHE A C 1
ATOM 949 O O . PHE A 1 115 ? -8.205 -12.190 -5.817 1.00 97.75 115 PHE A O 1
ATOM 956 N N . ASP A 1 116 ? -6.029 -11.680 -5.537 1.00 97.31 116 ASP A N 1
ATOM 957 C CA . ASP A 1 116 ? -5.761 -11.477 -6.960 1.00 97.31 116 ASP A CA 1
ATOM 958 C C . ASP A 1 116 ? -5.198 -12.771 -7.541 1.00 97.31 116 ASP A C 1
ATOM 960 O O . ASP A 1 116 ? -4.159 -13.274 -7.096 1.00 97.31 116 ASP A O 1
ATOM 964 N N . TYR A 1 117 ? -5.887 -13.310 -8.540 1.00 96.12 117 TYR A N 1
ATOM 965 C CA . TYR A 1 117 ? -5.438 -14.500 -9.255 1.00 96.12 117 TYR A CA 1
ATOM 966 C C . TYR A 1 117 ? -4.450 -14.168 -10.378 1.00 96.12 117 TYR A C 1
ATOM 968 O O . TYR A 1 117 ? -3.848 -15.077 -10.949 1.00 96.12 117 TYR A O 1
ATOM 976 N N . ASN A 1 118 ? -4.240 -12.882 -10.675 1.00 97.81 118 ASN A N 1
ATOM 977 C CA . ASN A 1 118 ? -3.264 -12.446 -11.658 1.00 97.81 118 ASN A CA 1
ATOM 978 C C . ASN A 1 118 ? -1.890 -12.230 -11.021 1.00 97.81 118 ASN A C 1
ATOM 980 O O . ASN A 1 118 ? -1.749 -11.750 -9.894 1.00 97.81 118 ASN A O 1
ATOM 984 N N . ASN A 1 119 ? -0.854 -12.527 -11.801 1.00 97.38 119 ASN A N 1
ATOM 985 C CA . ASN A 1 119 ? 0.500 -12.091 -11.493 1.00 97.38 119 ASN A CA 1
ATOM 986 C C . ASN A 1 119 ? 0.781 -10.766 -12.208 1.00 97.38 119 ASN A C 1
ATOM 988 O O . ASN A 1 119 ? 0.400 -10.589 -13.365 1.00 97.38 119 ASN A O 1
ATOM 992 N N . ILE A 1 120 ? 1.493 -9.856 -11.545 1.00 97.88 120 ILE A N 1
ATOM 993 C CA . ILE A 1 120 ? 1.829 -8.541 -12.099 1.00 97.88 120 ILE A CA 1
ATOM 994 C C . ILE A 1 120 ? 3.311 -8.503 -12.456 1.00 97.88 120 ILE A C 1
ATOM 996 O O . ILE A 1 120 ? 4.178 -8.603 -11.586 1.00 97.88 120 ILE A O 1
ATOM 1000 N N . LEU A 1 121 ? 3.602 -8.321 -13.744 1.00 97.56 121 LEU A N 1
ATOM 1001 C CA . LEU A 1 121 ? 4.951 -8.092 -14.247 1.00 97.56 121 LEU A CA 1
ATOM 1002 C C . LEU A 1 121 ? 5.180 -6.589 -14.453 1.00 97.56 121 LEU A C 1
ATOM 1004 O O . LEU A 1 121 ? 4.531 -5.952 -15.276 1.00 97.56 121 LEU A O 1
ATOM 1008 N N . GLU A 1 122 ? 6.133 -6.016 -13.723 1.00 97.06 122 GLU A N 1
ATOM 1009 C CA . GLU A 1 122 ? 6.532 -4.610 -13.851 1.00 97.06 122 GLU A CA 1
ATOM 1010 C C . GLU A 1 122 ? 7.921 -4.527 -14.500 1.00 97.06 122 GLU A C 1
ATOM 1012 O O . GLU A 1 122 ? 8.904 -5.030 -13.947 1.00 97.06 122 GLU A O 1
ATOM 1017 N N . LEU A 1 123 ? 8.013 -3.859 -15.656 1.00 94.81 123 LEU A N 1
ATOM 1018 C CA . LEU A 1 123 ? 9.266 -3.599 -16.368 1.00 94.81 123 LEU A CA 1
ATOM 1019 C C . LEU A 1 123 ? 9.720 -2.156 -16.158 1.00 94.81 123 LEU A C 1
ATOM 1021 O O . LEU A 1 123 ? 8.951 -1.208 -16.310 1.00 94.81 123 LEU A O 1
ATOM 1025 N N . LYS A 1 124 ? 11.003 -1.981 -15.842 1.00 92.38 124 LYS A N 1
ATOM 1026 C CA . LYS A 1 124 ? 11.668 -0.679 -15.761 1.00 92.38 124 LYS A CA 1
ATOM 1027 C C . LYS A 1 124 ? 12.945 -0.709 -16.571 1.00 92.38 124 LYS A C 1
ATOM 1029 O O . LYS A 1 124 ? 13.964 -1.241 -16.126 1.00 92.38 124 LYS A O 1
ATOM 1034 N N . ILE A 1 125 ? 12.864 -0.115 -17.753 1.00 91.81 125 ILE A N 1
ATOM 1035 C CA . ILE A 1 125 ? 13.986 0.024 -18.670 1.00 91.81 125 ILE A CA 1
ATOM 1036 C C . ILE A 1 125 ? 14.756 1.293 -18.320 1.00 91.81 125 ILE A C 1
ATOM 1038 O O . ILE A 1 125 ? 14.172 2.333 -18.023 1.00 91.81 125 ILE A O 1
ATOM 1042 N N . ASN A 1 126 ? 16.080 1.179 -18.317 1.00 84.75 126 ASN A N 1
ATOM 1043 C CA . ASN A 1 126 ? 16.964 2.322 -18.161 1.00 84.75 126 ASN A CA 1
ATOM 1044 C C . ASN A 1 126 ? 17.332 2.818 -19.558 1.00 84.75 126 ASN A C 1
ATOM 1046 O O . ASN A 1 126 ? 18.131 2.178 -20.236 1.00 84.75 126 ASN A O 1
ATOM 1050 N N . THR A 1 127 ? 16.718 3.918 -19.980 1.00 78.56 127 THR A N 1
ATOM 1051 C CA . THR A 1 127 ? 16.898 4.512 -21.312 1.00 78.56 127 THR A CA 1
ATOM 1052 C C . THR A 1 127 ? 18.153 5.379 -21.416 1.00 78.56 127 THR A C 1
ATOM 1054 O O . THR A 1 127 ? 18.544 5.742 -22.514 1.00 78.56 127 THR A O 1
ATOM 1057 N N . ASN A 1 128 ? 18.834 5.668 -20.301 1.00 68.62 128 ASN A N 1
ATOM 1058 C CA . ASN A 1 128 ? 20.059 6.480 -20.286 1.00 68.62 128 ASN A CA 1
ATOM 1059 C C . ASN A 1 128 ? 21.325 5.685 -20.666 1.00 68.62 128 ASN A C 1
ATOM 1061 O O . ASN A 1 128 ? 22.429 6.122 -20.356 1.00 68.62 128 ASN A O 1
ATOM 1065 N N . ILE A 1 129 ? 21.188 4.488 -21.248 1.00 58.19 129 ILE A N 1
ATOM 1066 C CA . ILE A 1 129 ? 22.318 3.586 -21.542 1.00 58.19 129 ILE A CA 1
ATOM 1067 C C . ILE A 1 129 ? 22.723 3.599 -23.028 1.00 58.19 129 ILE A C 1
ATOM 1069 O O . ILE A 1 129 ? 23.789 3.090 -23.349 1.00 58.19 129 ILE A O 1
ATOM 1073 N N . ASP A 1 130 ? 21.975 4.269 -23.909 1.00 50.00 130 ASP A N 1
ATOM 1074 C CA . ASP A 1 130 ? 22.278 4.334 -25.350 1.00 50.00 130 ASP A CA 1
ATOM 1075 C C . ASP A 1 130 ? 22.556 5.770 -25.838 1.00 50.00 130 ASP A C 1
ATOM 1077 O O . ASP A 1 130 ? 21.944 6.249 -26.787 1.00 50.00 130 ASP A O 1
ATOM 1081 N N . SER A 1 131 ? 23.494 6.481 -25.201 1.00 52.91 131 SER A N 1
ATOM 1082 C CA . SER A 1 131 ? 24.080 7.714 -25.768 1.00 52.91 131 SER A CA 1
ATOM 1083 C C . SER A 1 131 ? 25.581 7.612 -26.077 1.00 52.91 131 SER A C 1
ATOM 1085 O O . SER A 1 131 ? 26.186 8.602 -26.472 1.00 52.91 131 SER A O 1
ATOM 1087 N N . THR A 1 132 ? 26.191 6.427 -25.945 1.00 43.41 132 THR A N 1
ATOM 1088 C CA . THR A 1 132 ? 27.642 6.221 -26.156 1.00 43.41 132 THR A CA 1
ATOM 1089 C C . THR A 1 132 ? 28.012 5.035 -27.053 1.00 43.41 132 THR A C 1
ATOM 1091 O O . THR A 1 132 ? 29.172 4.642 -27.084 1.00 43.41 132 THR A O 1
ATOM 1094 N N . VAL A 1 133 ? 27.076 4.484 -27.836 1.00 44.62 133 VAL A N 1
ATOM 1095 C CA . VAL A 1 133 ? 27.390 3.486 -28.891 1.00 44.62 133 VAL A CA 1
ATOM 1096 C C . VAL A 1 133 ? 26.853 3.937 -30.256 1.00 44.62 133 VAL A C 1
ATOM 1098 O O . VAL A 1 133 ? 26.301 3.162 -31.029 1.00 44.62 133 VAL A O 1
ATOM 1101 N N . ALA A 1 134 ? 27.000 5.229 -30.537 1.00 40.62 134 ALA A N 1
ATOM 1102 C CA . ALA A 1 134 ? 26.859 5.796 -31.872 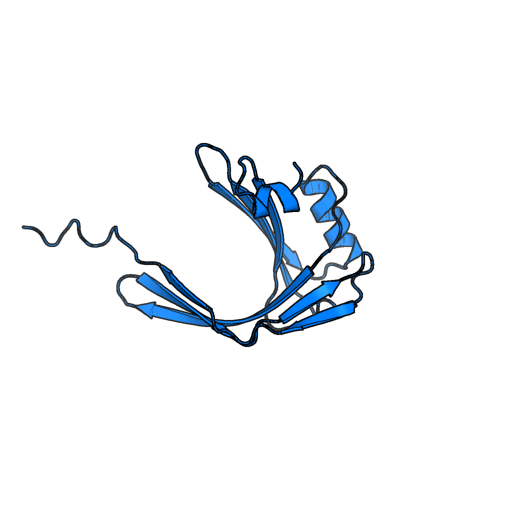1.00 40.62 134 ALA A CA 1
ATOM 1103 C C . ALA A 1 134 ? 28.022 6.767 -32.111 1.00 40.62 134 ALA A C 1
ATOM 1105 O O . ALA A 1 134 ? 27.847 7.979 -32.030 1.00 40.62 134 ALA A O 1
ATOM 1106 N N . MET A 1 135 ? 29.217 6.209 -32.311 1.00 33.78 135 MET A N 1
ATOM 1107 C CA . MET A 1 135 ? 30.339 6.774 -33.072 1.00 33.78 135 MET A CA 1
ATOM 1108 C C . MET A 1 135 ? 31.299 5.643 -33.422 1.00 33.78 135 MET A C 1
ATOM 1110 O O . MET A 1 135 ? 31.589 4.833 -32.512 1.00 33.78 135 MET A O 1
#